Protein AF-A0A7J7Z4W7-F1 (afdb_monomer_lite)

Structure (mmCIF, N/CA/C/O backbone):
data_AF-A0A7J7Z4W7-F1
#
_entry.id   AF-A0A7J7Z4W7-F1
#
loop_
_atom_site.group_PDB
_atom_site.id
_atom_site.type_symbol
_atom_site.label_atom_id
_atom_site.label_alt_id
_atom_site.label_comp_id
_atom_site.label_asym_id
_atom_site.label_entity_id
_atom_site.label_seq_id
_atom_site.pdbx_PDB_ins_code
_atom_site.Cartn_x
_atom_site.Cartn_y
_atom_site.Cartn_z
_atom_site.occupancy
_atom_site.B_iso_or_equiv
_atom_site.auth_seq_id
_atom_site.auth_comp_id
_atom_site.auth_asym_id
_atom_site.auth_atom_id
_atom_site.pdbx_PDB_model_num
ATOM 1 N N . MET A 1 1 ? 30.864 18.542 -2.536 1.00 43.94 1 MET A N 1
ATOM 2 C CA . MET A 1 1 ? 30.685 18.622 -4.002 1.00 43.94 1 MET A CA 1
ATOM 3 C C . MET A 1 1 ? 30.224 20.025 -4.351 1.00 43.94 1 MET A C 1
ATOM 5 O O . MET A 1 1 ? 29.325 20.523 -3.685 1.00 43.94 1 MET A O 1
ATOM 9 N N . LYS A 1 2 ? 30.878 20.690 -5.309 1.00 40.16 2 LYS A N 1
ATOM 10 C CA . LYS A 1 2 ? 30.366 21.935 -5.899 1.00 40.16 2 LYS A CA 1
ATOM 11 C C . LYS A 1 2 ? 29.405 21.533 -7.018 1.00 40.16 2 LYS A C 1
ATOM 13 O O . LYS A 1 2 ? 29.713 20.626 -7.779 1.00 40.16 2 LYS A O 1
ATOM 18 N N . CYS A 1 3 ? 28.215 22.121 -7.025 1.00 49.88 3 CYS A N 1
ATOM 19 C CA . CYS A 1 3 ? 27.191 21.865 -8.029 1.00 49.88 3 CYS A CA 1
ATOM 20 C C . CYS A 1 3 ? 27.358 22.910 -9.136 1.00 49.88 3 CYS A C 1
ATOM 22 O O . CYS A 1 3 ? 26.976 24.063 -8.943 1.00 49.88 3 CYS A O 1
ATOM 24 N N . ASP A 1 4 ? 27.957 22.524 -10.263 1.00 51.91 4 ASP A N 1
ATOM 25 C CA . ASP A 1 4 ? 28.361 23.452 -11.334 1.00 51.91 4 ASP A CA 1
ATOM 26 C C . ASP A 1 4 ? 27.194 23.993 -12.189 1.00 51.91 4 ASP A C 1
ATOM 28 O O . ASP A 1 4 ? 27.404 24.813 -13.077 1.00 51.91 4 ASP A O 1
ATOM 32 N N . HIS A 1 5 ? 25.947 23.608 -11.891 1.00 50.25 5 HIS A N 1
ATOM 33 C CA . HIS A 1 5 ? 24.746 24.085 -12.596 1.00 50.25 5 HIS A CA 1
ATOM 34 C C . HIS A 1 5 ? 23.715 24.790 -11.700 1.00 50.25 5 HIS A C 1
ATOM 36 O O . HIS A 1 5 ? 22.595 25.060 -12.134 1.00 50.25 5 HIS A O 1
ATOM 42 N N . CYS A 1 6 ? 24.060 25.120 -10.452 1.00 52.16 6 CYS A N 1
ATOM 43 C CA . CYS A 1 6 ? 23.137 25.823 -9.564 1.00 52.16 6 CYS A CA 1
ATOM 44 C C . CYS A 1 6 ? 23.168 27.340 -9.827 1.00 52.16 6 CYS A C 1
ATOM 46 O O . CYS A 1 6 ? 24.147 28.012 -9.520 1.00 52.16 6 CYS A O 1
ATOM 48 N N . THR A 1 7 ? 22.078 27.903 -10.352 1.00 56.03 7 THR A N 1
ATOM 49 C CA . THR A 1 7 ? 21.904 29.358 -10.551 1.00 56.03 7 THR A CA 1
ATOM 50 C C . THR A 1 7 ? 21.546 30.116 -9.267 1.00 56.03 7 THR A C 1
ATOM 52 O O . THR A 1 7 ? 21.417 31.342 -9.280 1.00 56.03 7 THR A O 1
ATOM 55 N N . ARG A 1 8 ? 21.399 29.419 -8.132 1.00 52.81 8 ARG A N 1
ATOM 56 C CA . ARG A 1 8 ? 21.076 30.027 -6.837 1.00 52.81 8 ARG A CA 1
ATOM 57 C C . ARG A 1 8 ? 22.354 30.583 -6.197 1.00 52.81 8 ARG A C 1
ATOM 59 O O . ARG A 1 8 ? 23.266 29.829 -5.873 1.00 52.81 8 ARG A O 1
ATOM 66 N N . LYS A 1 9 ? 22.418 31.907 -6.012 1.00 54.91 9 LYS A N 1
ATOM 67 C CA . LYS A 1 9 ? 23.604 32.610 -5.477 1.00 54.91 9 LYS A CA 1
ATOM 68 C C . LYS A 1 9 ? 23.915 32.308 -4.009 1.00 54.91 9 LYS A C 1
ATOM 70 O O . LYS A 1 9 ? 25.044 32.523 -3.585 1.00 54.91 9 LYS A O 1
ATOM 75 N N . GLU A 1 10 ? 22.962 31.774 -3.253 1.00 44.28 10 GLU A N 1
ATOM 76 C CA . GLU A 1 10 ? 23.183 31.375 -1.866 1.00 44.28 10 GLU A CA 1
ATOM 77 C C . GLU A 1 10 ? 22.693 29.947 -1.646 1.00 44.28 10 GLU A C 1
ATOM 79 O O . GLU A 1 10 ? 21.505 29.637 -1.739 1.00 44.28 10 GLU A O 1
ATOM 84 N N . CYS A 1 11 ? 23.646 29.063 -1.360 1.00 48.09 11 CYS A N 1
ATOM 85 C CA . CYS A 1 11 ? 23.380 27.770 -0.763 1.00 48.09 11 CYS A CA 1
ATOM 86 C C . CYS A 1 11 ? 23.481 27.983 0.747 1.00 48.09 11 CYS A C 1
ATOM 88 O O . CYS A 1 11 ? 24.587 28.052 1.290 1.00 48.09 11 CYS A O 1
ATOM 90 N N . SER A 1 12 ? 22.347 28.157 1.427 1.00 50.72 12 SER A N 1
ATOM 91 C CA . SER A 1 12 ? 22.335 28.279 2.882 1.00 50.72 12 SER A CA 1
ATOM 92 C C . SER A 1 12 ? 22.918 26.993 3.467 1.00 50.72 12 SER A C 1
ATOM 94 O O . SER A 1 12 ? 22.317 25.922 3.367 1.00 50.72 12 SER A O 1
ATOM 96 N N . LYS A 1 13 ? 24.117 27.071 4.054 1.00 49.06 13 LYS A N 1
ATOM 97 C CA . LYS A 1 13 ? 24.618 26.004 4.922 1.00 49.06 13 LYS A CA 1
ATOM 98 C C . LYS A 1 13 ? 23.612 25.893 6.063 1.00 49.06 13 LYS A C 1
ATOM 100 O O . LYS A 1 13 ? 23.554 26.797 6.891 1.00 49.06 13 LYS A O 1
ATOM 105 N N . LYS A 1 14 ? 22.798 24.833 6.094 1.00 47.44 14 LYS A N 1
ATOM 106 C CA . LYS A 1 14 ? 21.964 24.556 7.266 1.00 47.44 14 LYS A CA 1
ATOM 107 C C . LYS A 1 14 ? 22.908 24.326 8.445 1.00 47.44 14 LYS A C 1
ATOM 109 O O . LYS A 1 14 ? 23.637 23.335 8.487 1.00 47.44 14 LYS A O 1
ATOM 114 N N . THR A 1 15 ? 22.921 25.270 9.378 1.00 39.62 15 THR A N 1
ATOM 115 C CA . THR A 1 15 ? 23.335 25.005 10.753 1.00 39.62 15 THR A CA 1
ATOM 116 C C . THR A 1 15 ? 22.441 23.882 11.263 1.00 39.62 15 THR A C 1
ATOM 118 O O . THR A 1 15 ? 21.250 23.870 10.957 1.00 39.62 15 THR A O 1
ATOM 121 N N . LYS A 1 16 ? 23.017 22.908 11.970 1.00 37.22 16 LYS A N 1
ATOM 122 C CA . LYS A 1 16 ? 22.251 21.841 12.615 1.00 37.22 16 LYS A CA 1
ATOM 123 C C . LYS A 1 16 ? 21.225 22.495 13.542 1.00 37.22 16 LYS A C 1
ATOM 125 O O . LYS A 1 16 ? 21.611 23.026 14.578 1.00 37.22 16 LYS A O 1
ATOM 130 N N . THR A 1 17 ? 19.958 22.509 13.150 1.00 33.34 17 THR A N 1
ATOM 131 C CA . THR A 1 17 ? 18.878 22.771 14.092 1.00 33.34 17 THR A CA 1
ATOM 132 C C . THR A 1 17 ? 18.705 21.481 14.880 1.00 33.34 17 THR A C 1
ATOM 134 O O . THR A 1 17 ? 18.393 20.441 14.299 1.00 33.34 17 THR A O 1
ATOM 137 N N . ASP A 1 18 ? 18.994 21.527 16.180 1.00 38.91 18 ASP A N 1
ATOM 138 C CA . ASP A 1 18 ? 18.519 20.524 17.134 1.00 38.91 18 ASP A CA 1
ATOM 139 C C . ASP A 1 18 ? 17.001 20.706 17.270 1.00 38.91 18 ASP A C 1
ATOM 141 O O . ASP A 1 18 ? 16.500 21.241 18.256 1.00 38.91 18 ASP A O 1
ATOM 145 N N . ASP A 1 19 ? 16.254 20.300 16.244 1.00 36.50 19 ASP A N 1
ATOM 146 C CA . ASP A 1 19 ? 14.819 20.106 16.384 1.00 36.50 19 ASP A CA 1
ATOM 147 C C . ASP A 1 19 ? 14.635 18.771 17.103 1.00 36.50 19 ASP A C 1
ATOM 149 O O . ASP A 1 19 ? 14.618 17.686 16.515 1.00 36.50 19 ASP A O 1
ATOM 153 N N . GLN A 1 20 ? 14.585 18.861 18.431 1.00 44.12 20 GLN A N 1
ATOM 154 C CA . GLN A 1 20 ? 14.216 17.771 19.316 1.00 44.12 20 GLN A CA 1
ATOM 155 C C . GLN A 1 20 ? 12.719 17.478 19.140 1.00 44.12 20 GLN A C 1
ATOM 157 O O . GLN A 1 20 ? 11.915 17.775 20.018 1.00 44.12 20 GLN A O 1
ATOM 162 N N . GLU A 1 21 ? 12.340 16.878 18.010 1.00 38.22 21 GLU A N 1
AT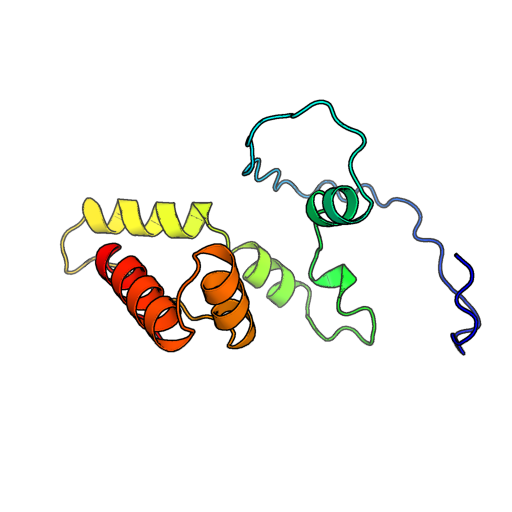OM 163 C CA . GLU A 1 21 ? 11.021 16.277 17.838 1.00 38.22 21 GLU A CA 1
ATOM 164 C C . GLU A 1 21 ? 11.140 14.746 17.776 1.00 38.22 21 GLU A C 1
ATOM 166 O O . GLU A 1 21 ? 11.822 14.104 16.973 1.00 38.22 21 GLU A O 1
ATOM 171 N N . ASN A 1 22 ? 10.523 14.169 18.787 1.00 40.25 22 ASN A N 1
ATOM 172 C CA . ASN A 1 22 ? 10.567 12.816 19.296 1.00 40.25 22 ASN A CA 1
ATOM 173 C C . ASN A 1 22 ? 9.860 11.801 18.383 1.00 40.25 22 ASN A C 1
ATOM 175 O O . ASN A 1 22 ? 8.763 11.335 18.676 1.00 40.25 22 ASN A O 1
ATOM 179 N N . ALA A 1 23 ? 10.547 11.331 17.342 1.00 37.16 23 ALA A N 1
ATOM 180 C CA . ALA A 1 23 ? 10.179 10.081 16.674 1.00 37.16 23 ALA A CA 1
ATOM 181 C C . ALA A 1 23 ? 11.411 9.262 16.253 1.00 37.16 23 ALA A C 1
ATOM 183 O O . ALA A 1 23 ? 11.723 9.053 15.073 1.00 37.16 23 ALA A O 1
ATOM 184 N N . THR A 1 24 ? 12.115 8.720 17.247 1.00 33.06 24 THR A N 1
ATOM 185 C CA . THR A 1 24 ? 13.058 7.611 17.050 1.00 33.06 24 THR A CA 1
ATOM 186 C C . THR A 1 24 ? 12.269 6.335 16.751 1.00 33.06 24 THR A C 1
ATOM 188 O O . THR A 1 24 ? 12.079 5.474 17.606 1.00 33.06 24 THR A O 1
ATOM 191 N N . VAL A 1 25 ? 11.768 6.200 15.523 1.00 37.72 25 VAL A N 1
ATOM 192 C CA . VAL A 1 25 ? 11.320 4.904 15.006 1.00 37.72 25 VAL A CA 1
ATOM 193 C C . VAL A 1 25 ? 12.574 4.111 14.653 1.00 37.72 25 VAL A C 1
ATOM 195 O O . VAL A 1 25 ? 13.141 4.250 13.574 1.00 37.72 25 VAL A O 1
ATOM 198 N N . ASN A 1 26 ? 13.040 3.328 15.622 1.00 39.00 26 ASN A N 1
ATOM 199 C CA . ASN A 1 26 ? 14.124 2.373 15.457 1.00 39.00 26 ASN A CA 1
ATOM 200 C C . ASN A 1 26 ? 13.554 1.129 14.750 1.00 39.00 26 ASN A C 1
ATOM 202 O O . ASN A 1 26 ? 13.177 0.152 15.391 1.00 39.00 26 ASN A O 1
ATOM 206 N N . ILE A 1 27 ? 13.376 1.205 13.430 1.00 45.34 27 ILE A N 1
ATOM 207 C CA . ILE A 1 27 ? 13.018 0.053 12.593 1.00 45.34 27 ILE A CA 1
ATOM 208 C C . ILE A 1 27 ? 14.050 -0.029 11.476 1.00 45.34 27 ILE A C 1
ATOM 210 O O . ILE A 1 27 ? 13.818 0.494 10.394 1.00 45.34 27 ILE A O 1
ATOM 214 N N . TRP A 1 28 ? 15.193 -0.648 11.783 1.00 34.34 28 TRP A N 1
ATOM 215 C CA . TRP A 1 28 ? 15.912 -1.595 10.919 1.00 34.34 28 TRP A CA 1
ATOM 216 C C . TRP A 1 28 ? 17.153 -2.116 11.663 1.00 34.34 28 TRP A C 1
ATOM 218 O O . TRP A 1 28 ? 18.289 -1.762 11.361 1.00 34.34 28 TRP A O 1
ATOM 228 N N . SER A 1 29 ? 16.955 -2.978 12.659 1.00 35.44 29 SER A N 1
ATOM 229 C CA . SER A 1 29 ? 18.046 -3.810 13.176 1.00 35.44 29 SER A CA 1
ATOM 230 C C . SER A 1 29 ? 18.237 -5.002 12.233 1.00 35.44 29 SER A C 1
ATOM 232 O O . SER A 1 29 ? 17.907 -6.130 12.591 1.00 35.44 29 SER A O 1
ATOM 234 N N . LEU A 1 30 ? 18.700 -4.771 11.002 1.00 34.88 30 LEU A N 1
ATOM 235 C CA . LEU A 1 30 ? 19.201 -5.859 10.160 1.00 34.88 30 LEU A CA 1
ATOM 236 C C . LEU A 1 30 ? 20.724 -5.762 10.123 1.00 34.88 30 LEU A C 1
ATOM 238 O O . LEU A 1 30 ? 21.267 -4.797 9.596 1.00 34.88 30 LEU A O 1
ATOM 242 N N . ALA A 1 31 ? 21.343 -6.763 10.748 1.00 38.34 31 ALA A N 1
ATOM 243 C CA . ALA A 1 31 ? 22.721 -7.223 1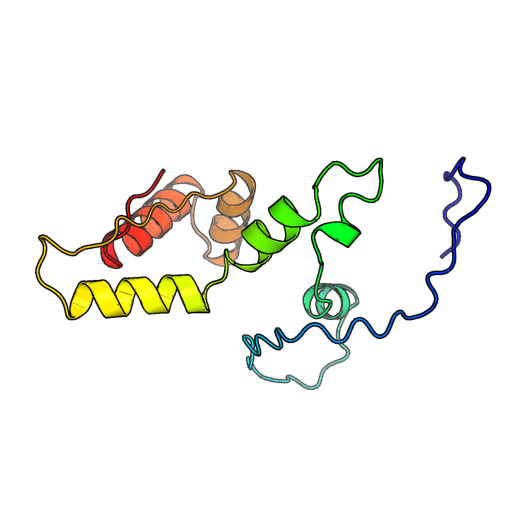0.616 1.00 38.34 31 ALA A CA 1
ATOM 244 C C . ALA A 1 31 ? 23.753 -6.182 10.139 1.00 38.34 31 ALA A C 1
ATOM 246 O O . ALA A 1 31 ? 23.864 -5.874 8.953 1.00 38.34 31 ALA A O 1
ATOM 247 N N . GLN A 1 32 ? 24.583 -5.710 11.075 1.00 38.22 32 GLN A N 1
ATOM 248 C CA . GLN A 1 32 ? 25.887 -5.156 10.729 1.00 38.22 32 GLN A CA 1
ATOM 249 C C . GLN A 1 32 ? 26.733 -6.260 10.085 1.00 38.22 32 GLN A C 1
ATOM 251 O O . GLN A 1 32 ? 27.241 -7.129 10.789 1.00 38.22 32 GLN A O 1
ATOM 256 N N . GLU A 1 33 ? 26.920 -6.208 8.769 1.00 37.25 33 GLU A N 1
ATOM 257 C CA . GLU A 1 33 ? 28.115 -6.786 8.163 1.00 37.25 33 GLU A CA 1
ATOM 258 C C . GLU A 1 33 ? 29.198 -5.714 8.076 1.00 37.25 33 GLU A C 1
ATOM 260 O O . GLU A 1 33 ? 29.004 -4.609 7.561 1.00 37.25 33 GLU A O 1
ATOM 265 N N . ASN A 1 34 ? 30.335 -6.057 8.673 1.00 43.16 34 ASN A N 1
ATOM 266 C CA . ASN A 1 34 ? 31.541 -5.258 8.761 1.00 43.16 34 ASN A CA 1
ATOM 267 C C . ASN A 1 34 ? 32.240 -5.295 7.391 1.00 43.16 34 ASN A C 1
ATOM 269 O O . ASN A 1 34 ? 33.087 -6.142 7.128 1.00 43.16 34 ASN A O 1
ATOM 273 N N . GLY A 1 35 ? 31.837 -4.402 6.495 1.00 45.91 35 GLY A N 1
ATOM 274 C CA . GLY A 1 35 ? 32.452 -4.193 5.189 1.00 45.91 35 GLY A CA 1
ATOM 275 C C . GLY A 1 35 ? 32.266 -2.738 4.791 1.00 45.91 35 GLY A C 1
ATOM 276 O O . GLY A 1 35 ? 31.258 -2.129 5.149 1.00 45.91 35 GLY A O 1
ATOM 277 N N . GLU A 1 36 ? 33.258 -2.153 4.123 1.00 46.69 36 GLU A N 1
ATOM 278 C CA . GLU A 1 36 ? 33.281 -0.742 3.732 1.00 46.69 36 GLU A CA 1
ATOM 279 C C . GLU A 1 36 ? 31.977 -0.362 3.009 1.00 46.69 36 GLU A C 1
ATOM 281 O O . GLU A 1 36 ? 31.762 -0.679 1.840 1.00 46.69 36 GLU A O 1
ATOM 286 N N . LYS A 1 37 ? 31.051 0.271 3.744 1.00 46.09 37 LYS A N 1
ATOM 287 C CA . LYS A 1 37 ? 29.715 0.609 3.249 1.00 46.09 37 LYS A CA 1
ATOM 288 C C . LYS A 1 37 ? 29.851 1.580 2.078 1.00 46.09 37 LYS A C 1
ATOM 290 O O . LYS A 1 37 ? 30.195 2.749 2.278 1.00 46.09 37 LYS A O 1
ATOM 295 N N . GLY A 1 38 ? 29.547 1.094 0.874 1.00 48.00 38 GLY A N 1
ATOM 296 C CA . GLY A 1 38 ? 29.421 1.919 -0.325 1.00 48.00 38 GLY A CA 1
ATOM 297 C C . GLY A 1 38 ? 28.453 3.086 -0.105 1.00 48.00 38 GLY A C 1
ATOM 298 O O . GLY A 1 38 ? 27.563 3.025 0.744 1.00 48.00 38 GLY A O 1
ATOM 299 N N . GLU A 1 39 ? 28.624 4.162 -0.872 1.00 53.28 39 GLU A N 1
ATOM 300 C CA . GLU A 1 39 ? 27.879 5.426 -0.737 1.00 53.28 39 GLU A CA 1
ATOM 301 C C . GLU A 1 39 ? 26.346 5.232 -0.711 1.00 53.28 39 GLU A C 1
ATOM 303 O O . GLU A 1 39 ? 25.641 5.898 0.047 1.00 53.28 39 GLU A O 1
ATOM 308 N N . PHE A 1 40 ? 25.845 4.217 -1.423 1.00 51.19 40 PHE A N 1
ATOM 309 C CA . PHE A 1 40 ? 24.445 3.781 -1.400 1.00 51.19 40 PHE A CA 1
ATOM 310 C C . PHE A 1 40 ? 23.936 3.372 -0.010 1.00 51.19 40 PHE A C 1
ATOM 312 O O . PHE A 1 40 ? 22.822 3.733 0.359 1.00 51.19 40 PHE A O 1
ATOM 319 N N . HIS A 1 41 ? 24.735 2.654 0.786 1.00 52.53 41 HIS A N 1
ATOM 320 C CA . HIS A 1 41 ? 24.335 2.252 2.138 1.00 52.53 41 HIS A CA 1
ATOM 321 C C . HIS A 1 41 ? 24.316 3.441 3.102 1.00 52.53 41 HIS A C 1
ATOM 323 O O . HIS A 1 41 ? 23.459 3.500 3.977 1.00 52.53 41 HIS A O 1
ATOM 329 N N . LYS A 1 42 ? 25.204 4.427 2.910 1.00 54.59 42 LYS A N 1
ATOM 330 C CA . LYS A 1 42 ? 25.189 5.672 3.695 1.00 54.59 42 LYS A CA 1
ATOM 331 C C . LYS A 1 42 ? 23.955 6.530 3.395 1.00 54.59 42 LYS A C 1
ATOM 333 O O . LYS A 1 42 ? 23.419 7.143 4.310 1.00 54.59 42 LYS A O 1
ATOM 338 N N . LEU A 1 43 ? 23.496 6.552 2.141 1.00 57.25 43 LEU A N 1
ATOM 339 C CA . LEU A 1 43 ? 22.262 7.237 1.738 1.00 57.25 43 LEU A CA 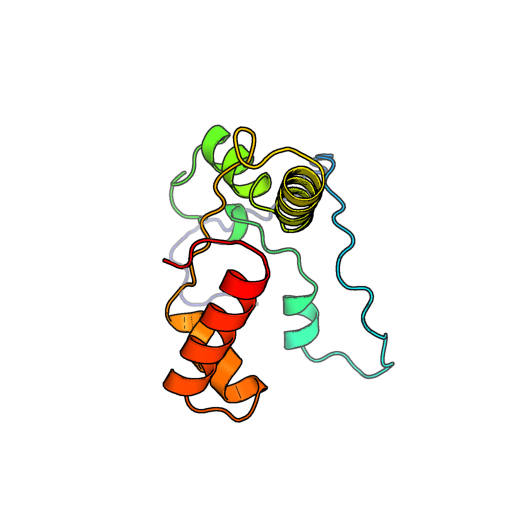1
ATOM 340 C C . LEU A 1 43 ? 21.000 6.500 2.208 1.00 57.25 43 LEU A C 1
ATOM 342 O O . LEU A 1 43 ? 20.030 7.149 2.578 1.00 57.25 43 LEU A O 1
ATOM 346 N N . ALA A 1 44 ? 21.013 5.165 2.230 1.00 54.12 44 ALA A N 1
ATOM 347 C CA . ALA A 1 44 ? 19.898 4.365 2.741 1.00 54.12 44 ALA A CA 1
ATOM 348 C C . ALA A 1 44 ? 19.713 4.497 4.266 1.00 54.12 44 ALA A C 1
ATOM 350 O O . ALA A 1 44 ? 18.585 4.435 4.749 1.00 54.12 44 ALA A O 1
ATOM 351 N N . ASP A 1 45 ? 20.808 4.698 5.008 1.00 56.22 45 ASP A N 1
ATOM 352 C CA . ASP A 1 45 ? 20.789 4.922 6.461 1.00 56.22 45 ASP A CA 1
ATOM 353 C C . ASP A 1 45 ? 20.404 6.374 6.831 1.00 56.22 45 ASP A C 1
ATOM 355 O O . ASP A 1 45 ? 20.051 6.656 7.980 1.00 56.22 45 ASP A O 1
ATOM 359 N N . ALA A 1 46 ? 20.457 7.313 5.880 1.00 63.25 46 ALA A N 1
ATOM 360 C CA . ALA A 1 46 ? 20.015 8.682 6.107 1.00 63.25 46 ALA A CA 1
ATOM 361 C C . ALA A 1 46 ? 18.481 8.726 6.180 1.00 63.25 46 ALA A C 1
ATOM 363 O O . ALA A 1 46 ? 17.786 8.347 5.237 1.00 63.25 46 ALA A O 1
ATOM 36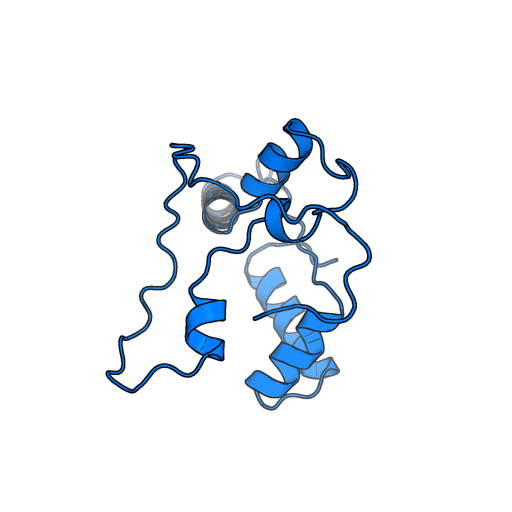4 N N . LYS A 1 47 ? 17.932 9.221 7.296 1.00 60.97 47 LYS A N 1
ATOM 365 C CA . LYS A 1 47 ? 16.508 9.572 7.363 1.00 60.97 47 LYS A CA 1
ATOM 366 C C . LYS A 1 47 ? 16.252 10.706 6.374 1.00 60.97 47 LYS A C 1
ATOM 368 O O . LYS A 1 47 ? 16.669 11.831 6.620 1.00 60.97 47 LYS A O 1
ATOM 373 N N . ILE A 1 48 ? 15.587 10.389 5.268 1.00 64.06 48 ILE A N 1
ATOM 374 C CA . ILE A 1 48 ? 15.105 11.372 4.300 1.00 64.06 48 ILE A CA 1
ATOM 375 C C . ILE A 1 48 ? 13.762 11.883 4.811 1.00 64.06 48 ILE A C 1
ATOM 377 O O . ILE A 1 48 ? 12.810 11.108 4.939 1.00 64.06 48 ILE A O 1
ATOM 381 N N . PHE A 1 49 ? 13.681 13.172 5.113 1.00 64.00 49 PHE A N 1
ATOM 382 C CA . PHE A 1 49 ? 12.428 13.823 5.471 1.00 64.00 49 PHE A CA 1
ATOM 383 C C . PHE A 1 49 ? 11.784 14.438 4.225 1.00 64.00 49 PHE A C 1
ATOM 385 O O . PHE A 1 49 ? 12.460 14.796 3.263 1.00 64.00 49 PHE A O 1
ATOM 392 N N . LEU A 1 50 ? 10.460 14.609 4.228 1.00 61.03 50 LEU A N 1
ATOM 393 C CA . LEU A 1 50 ? 9.772 15.320 3.139 1.00 61.03 50 LEU A CA 1
ATOM 394 C C . LEU A 1 50 ? 10.305 16.746 2.943 1.00 61.03 50 LEU A C 1
ATOM 396 O O . LEU A 1 50 ? 10.376 17.231 1.814 1.00 61.03 50 LEU A O 1
ATOM 400 N N . SER A 1 51 ? 10.734 17.384 4.035 1.00 59.06 51 SER A N 1
ATOM 401 C CA . SER A 1 51 ? 11.400 18.687 4.026 1.00 59.06 51 SER A CA 1
ATOM 402 C C . SER A 1 51 ? 12.737 18.686 3.269 1.00 59.06 51 SER A C 1
ATOM 404 O O . SER A 1 51 ? 13.188 19.753 2.855 1.00 59.06 51 SER A O 1
ATOM 406 N N . ASP A 1 52 ? 13.350 17.518 3.042 1.00 65.44 52 ASP A N 1
ATOM 407 C CA . ASP A 1 52 ? 14.581 17.372 2.258 1.00 65.44 52 ASP A CA 1
ATOM 408 C C . ASP A 1 52 ? 14.308 17.244 0.750 1.00 65.44 52 ASP A C 1
ATOM 410 O O . ASP A 1 52 ? 15.132 17.663 -0.061 1.00 65.44 52 ASP A O 1
ATOM 414 N N . CYS A 1 53 ? 13.148 16.703 0.351 1.00 62.84 53 CYS A N 1
ATOM 415 C CA . CYS A 1 53 ? 12.772 16.540 -1.061 1.00 62.84 53 CYS A CA 1
ATOM 416 C C . CYS A 1 53 ? 12.083 17.771 -1.668 1.00 62.84 53 CYS A C 1
ATOM 418 O O . CYS A 1 53 ? 12.109 17.942 -2.884 1.00 62.84 53 CYS A O 1
ATOM 420 N N . LEU A 1 54 ? 11.468 18.625 -0.849 1.00 55.28 54 LEU A N 1
ATOM 421 C CA . LEU A 1 54 ? 10.596 19.716 -1.302 1.00 55.28 54 LEU A CA 1
ATOM 422 C C . LEU A 1 54 ? 11.217 21.104 -1.091 1.00 55.28 54 LEU A C 1
ATOM 424 O O . LEU A 1 54 ? 10.526 22.061 -0.758 1.00 55.28 54 LEU A O 1
ATOM 428 N N . ALA A 1 55 ? 12.531 21.239 -1.298 1.00 52.91 55 ALA A N 1
ATOM 429 C CA . ALA A 1 55 ? 13.284 22.488 -1.107 1.00 52.91 55 ALA A CA 1
ATOM 430 C C . ALA A 1 55 ? 12.983 23.605 -2.141 1.00 52.91 55 ALA A C 1
ATOM 432 O O . ALA A 1 55 ? 13.787 24.528 -2.327 1.00 52.91 55 ALA A O 1
ATOM 433 N N . CYS A 1 56 ? 11.821 23.542 -2.790 1.00 49.91 56 CYS A N 1
ATOM 434 C CA . CYS A 1 56 ? 11.254 24.608 -3.599 1.00 49.91 56 CYS A CA 1
ATOM 435 C C . CYS A 1 56 ? 9.853 24.920 -3.053 1.00 49.91 56 CYS A C 1
ATOM 437 O O . CYS A 1 56 ? 8.964 24.079 -3.123 1.00 49.91 56 CYS A O 1
ATOM 439 N N . ASP A 1 57 ? 9.715 26.118 -2.479 1.00 55.28 57 ASP A N 1
ATOM 440 C CA . ASP A 1 57 ? 8.456 26.794 -2.142 1.00 55.28 57 ASP A CA 1
ATOM 441 C C . ASP A 1 57 ? 7.437 25.982 -1.342 1.00 55.28 57 ASP A C 1
ATOM 443 O O . ASP A 1 57 ? 6.517 25.455 -1.943 1.00 55.28 57 ASP A O 1
ATOM 447 N N . SER A 1 58 ? 7.570 25.917 -0.007 1.00 62.69 58 SER A N 1
ATOM 448 C CA . SER A 1 58 ? 6.534 25.544 0.987 1.00 62.69 58 SER A CA 1
ATOM 449 C C . SER A 1 58 ? 5.327 24.725 0.477 1.00 62.69 58 SER A C 1
ATOM 451 O O . SER A 1 58 ? 4.182 25.056 0.775 1.00 62.69 58 SER A O 1
ATOM 453 N N . CYS A 1 59 ? 5.572 23.655 -0.288 1.00 68.81 59 CYS A N 1
ATOM 454 C CA . CYS A 1 59 ? 4.521 22.883 -0.964 1.00 68.81 59 CYS A CA 1
ATOM 455 C C . CYS A 1 59 ? 3.736 22.006 0.017 1.00 68.81 59 CYS A C 1
ATOM 457 O O . CYS A 1 59 ? 2.716 21.433 -0.345 1.00 68.81 59 CYS A O 1
ATOM 459 N N . VAL A 1 60 ? 4.257 21.867 1.235 1.00 70.38 60 VAL A N 1
ATOM 460 C CA . VAL A 1 60 ? 3.681 21.110 2.337 1.00 70.38 60 VAL A CA 1
ATOM 461 C C . VAL A 1 60 ? 3.639 22.045 3.537 1.00 70.38 60 VAL A C 1
ATOM 463 O O . VAL A 1 60 ? 4.663 22.593 3.953 1.00 70.38 60 VAL A O 1
ATOM 466 N N . THR A 1 61 ? 2.444 22.250 4.074 1.00 79.12 61 THR A N 1
ATOM 467 C CA . THR A 1 61 ? 2.211 23.004 5.306 1.00 79.12 61 THR A CA 1
ATOM 468 C C . THR A 1 61 ? 2.709 22.223 6.525 1.00 79.12 61 THR A C 1
ATOM 470 O O . THR A 1 61 ? 2.883 21.005 6.479 1.00 79.12 61 THR A O 1
ATOM 473 N N . ALA A 1 62 ? 2.925 22.911 7.651 1.00 76.88 62 ALA A N 1
ATOM 474 C CA . ALA A 1 62 ? 3.326 22.249 8.896 1.00 76.88 62 ALA A CA 1
ATOM 475 C C . ALA A 1 62 ? 2.322 21.155 9.317 1.00 76.88 62 ALA A C 1
ATOM 477 O O . ALA A 1 62 ? 2.730 20.065 9.712 1.00 76.88 62 ALA A O 1
ATOM 478 N N . GLU A 1 63 ? 1.023 21.416 9.145 1.00 81.38 63 GLU A N 1
ATOM 479 C CA . GLU A 1 63 ? -0.054 20.463 9.438 1.00 81.38 63 GLU A CA 1
ATOM 480 C C . GLU A 1 63 ? 0.023 19.214 8.541 1.00 81.38 63 GLU A C 1
ATOM 482 O O . GLU A 1 63 ? -0.024 18.085 9.029 1.00 81.38 63 GLU A O 1
ATOM 487 N N . GLU A 1 64 ? 0.224 19.392 7.230 1.00 79.44 64 GLU A N 1
ATOM 488 C CA . GLU A 1 64 ? 0.412 18.274 6.295 1.00 79.44 64 GLU A CA 1
ATOM 489 C C . GLU A 1 64 ? 1.681 17.470 6.624 1.00 79.44 64 GLU A C 1
ATOM 491 O O . GLU A 1 64 ? 1.683 16.242 6.535 1.00 79.44 64 GLU A O 1
ATOM 496 N N . GLY A 1 65 ? 2.749 18.136 7.077 1.00 78.62 65 GLY A N 1
ATOM 497 C CA . GLY A 1 65 ? 3.970 17.482 7.554 1.00 78.62 65 GLY A CA 1
ATOM 498 C C . GLY A 1 65 ? 3.732 16.579 8.771 1.00 78.62 65 GLY A C 1
ATOM 499 O O . GLY A 1 65 ? 4.219 15.440 8.806 1.00 78.62 65 GLY A O 1
ATOM 500 N N . VAL A 1 66 ? 2.933 17.042 9.740 1.00 79.06 66 VAL A N 1
ATOM 501 C CA . VAL A 1 66 ? 2.505 16.232 10.894 1.00 79.06 66 VAL A CA 1
ATOM 502 C C . VAL A 1 66 ? 1.673 15.038 10.424 1.00 79.06 66 VAL A C 1
ATOM 504 O O . VAL A 1 66 ? 1.939 13.906 10.835 1.00 79.06 66 VAL A O 1
ATOM 507 N N . GLN A 1 67 ? 0.716 15.250 9.516 1.00 76.44 67 GLN A N 1
ATOM 508 C CA . GLN A 1 67 ? -0.122 14.173 8.982 1.00 76.44 67 GLN A CA 1
ATOM 509 C C . GLN A 1 67 ? 0.688 13.100 8.251 1.00 76.44 67 GLN A C 1
ATOM 511 O O . GLN A 1 67 ? 0.444 11.909 8.452 1.00 76.44 67 GLN A O 1
ATOM 516 N N . VAL A 1 68 ? 1.685 13.476 7.445 1.00 76.88 68 VAL A N 1
ATOM 517 C CA . VAL A 1 68 ? 2.545 12.482 6.788 1.00 76.88 68 VAL A CA 1
ATOM 518 C C . VAL A 1 68 ? 3.414 11.740 7.803 1.00 76.88 68 VAL A C 1
ATOM 520 O O . VAL A 1 68 ? 3.581 10.527 7.696 1.00 76.88 68 VAL A O 1
ATOM 523 N N . SER A 1 69 ? 3.906 12.416 8.840 1.00 76.44 69 SER A N 1
ATOM 524 C CA . SER A 1 69 ? 4.682 11.766 9.908 1.00 76.44 69 SER A CA 1
ATOM 525 C C . SER A 1 69 ? 3.859 10.719 10.678 1.00 76.44 69 SER A C 1
ATOM 527 O O . SER A 1 69 ? 4.384 9.694 11.130 1.00 76.44 69 SER A O 1
ATOM 529 N N . GLN A 1 70 ? 2.543 10.922 10.779 1.00 75.38 70 GLN A N 1
ATOM 530 C CA . GLN A 1 70 ? 1.610 9.941 11.341 1.00 75.38 70 GLN A CA 1
ATOM 531 C C . GLN A 1 70 ? 1.390 8.720 10.427 1.00 75.38 70 GLN A C 1
ATOM 533 O O . GLN A 1 70 ? 0.996 7.660 10.919 1.00 75.38 70 GLN A O 1
ATOM 538 N N . GLN A 1 71 ? 1.699 8.801 9.126 1.00 77.00 71 GLN A N 1
ATOM 539 C CA . GLN A 1 71 ? 1.640 7.667 8.192 1.00 77.00 71 GLN A CA 1
ATOM 540 C C . GLN A 1 71 ? 2.853 6.737 8.358 1.00 77.00 71 GLN A C 1
ATOM 542 O O . GLN A 1 71 ? 3.692 6.585 7.472 1.00 77.00 71 GLN A O 1
ATOM 547 N N . ASN A 1 72 ? 2.950 6.085 9.517 1.00 82.81 72 ASN A N 1
ATOM 548 C CA . ASN A 1 72 ? 4.052 5.189 9.853 1.00 82.81 72 ASN A CA 1
ATOM 549 C C . ASN A 1 72 ? 3.595 3.734 10.063 1.00 82.81 72 ASN A C 1
ATOM 551 O O . ASN A 1 72 ? 2.444 3.436 10.394 1.00 82.81 72 ASN A O 1
ATOM 555 N N . ALA A 1 73 ? 4.539 2.801 9.905 1.00 84.94 73 ALA A N 1
ATOM 556 C CA . ALA A 1 73 ? 4.271 1.368 10.021 1.00 84.94 73 ALA A CA 1
ATOM 557 C C . ALA A 1 73 ? 3.795 0.953 11.426 1.00 84.94 73 ALA A C 1
ATOM 559 O O . ALA A 1 73 ? 2.960 0.059 11.554 1.00 84.94 73 ALA A O 1
ATOM 560 N N . LYS A 1 74 ? 4.299 1.598 12.487 1.00 87.81 74 LYS A N 1
ATOM 561 C CA . LYS A 1 74 ? 3.925 1.277 13.874 1.00 87.81 74 LYS A CA 1
ATOM 562 C C . LYS A 1 74 ? 2.435 1.525 14.103 1.00 87.81 74 LYS A C 1
ATOM 564 O O . LYS A 1 74 ? 1.750 0.678 14.673 1.00 87.81 74 LYS A O 1
ATOM 569 N N . ASP A 1 75 ? 1.936 2.649 13.612 1.00 87.69 75 ASP A N 1
ATOM 570 C CA . ASP A 1 75 ? 0.539 3.042 13.739 1.00 87.69 75 ASP A CA 1
ATOM 571 C C . ASP A 1 75 ? -0.370 2.185 12.865 1.00 87.69 75 ASP A C 1
ATOM 573 O O . ASP A 1 75 ? -1.421 1.738 13.327 1.00 87.69 75 ASP A O 1
ATOM 577 N N . PHE A 1 76 ? 0.086 1.846 11.660 1.00 89.50 76 PHE A N 1
ATOM 578 C CA . PHE A 1 76 ? -0.574 0.868 10.802 1.00 89.50 76 PHE A CA 1
ATOM 579 C C . PHE A 1 76 ? -0.763 -0.486 11.514 1.00 89.50 76 PHE A C 1
ATOM 581 O O . PHE A 1 76 ? -1.889 -0.975 11.639 1.00 89.50 76 PHE A O 1
ATOM 588 N N . PHE A 1 77 ? 0.305 -1.067 12.074 1.00 90.19 77 PHE A N 1
ATOM 589 C CA . PHE A 1 77 ? 0.217 -2.336 12.808 1.00 90.19 77 PHE A CA 1
ATOM 590 C C . PHE A 1 77 ? -0.585 -2.224 14.108 1.00 90.19 77 PHE A C 1
ATOM 592 O O . PHE A 1 77 ? -1.273 -3.175 14.486 1.00 90.19 77 PHE A O 1
ATOM 599 N N . ARG A 1 78 ? -0.543 -1.072 14.789 1.00 92.06 78 ARG A N 1
ATOM 600 C CA . ARG A 1 78 ? -1.389 -0.801 15.958 1.00 92.06 78 ARG A CA 1
ATOM 601 C C . ARG A 1 78 ? -2.866 -0.934 15.596 1.00 92.06 78 ARG A C 1
ATOM 603 O O . ARG A 1 78 ? -3.585 -1.640 16.297 1.00 92.06 78 ARG A O 1
ATOM 610 N N . VAL A 1 79 ? -3.311 -0.310 14.503 1.00 91.31 79 VAL A N 1
ATOM 611 C CA . VAL A 1 79 ? -4.714 -0.393 14.063 1.00 91.31 79 VAL A CA 1
ATOM 612 C C . VAL A 1 79 ? -5.078 -1.813 13.623 1.00 91.31 79 VAL A C 1
ATOM 614 O O . VAL A 1 79 ? -6.118 -2.317 14.038 1.00 91.31 79 VAL A O 1
ATOM 617 N N . LEU A 1 80 ? -4.203 -2.509 12.887 1.00 91.12 80 LEU A N 1
ATOM 618 C CA . LEU A 1 80 ? -4.429 -3.916 12.526 1.00 91.12 80 LEU A CA 1
ATOM 619 C C . LEU A 1 80 ? -4.636 -4.814 13.754 1.00 91.12 80 LEU A C 1
ATOM 621 O O . LEU A 1 80 ? -5.528 -5.659 13.773 1.00 91.12 80 LEU A O 1
ATOM 625 N N . ASN A 1 81 ? -3.827 -4.630 14.797 1.00 91.50 81 ASN A N 1
ATOM 626 C CA . ASN A 1 81 ? -3.944 -5.408 16.028 1.00 91.50 81 ASN A CA 1
ATOM 627 C C . ASN A 1 81 ? -5.200 -5.065 16.835 1.00 91.50 81 ASN A C 1
ATOM 629 O O . ASN A 1 81 ? -5.718 -5.938 17.529 1.00 91.50 81 ASN A O 1
ATOM 633 N N . LEU A 1 82 ? -5.689 -3.825 16.753 1.00 92.25 82 LEU A N 1
ATOM 634 C CA . LEU A 1 82 ? -6.970 -3.442 17.344 1.00 92.25 82 LEU A CA 1
ATOM 635 C C . LEU A 1 82 ? -8.127 -4.132 16.617 1.00 92.25 82 LEU A C 1
ATOM 637 O O . LEU A 1 82 ? -8.939 -4.769 17.281 1.00 92.25 82 LEU A O 1
ATOM 641 N N . ASN A 1 83 ? -8.136 -4.113 15.280 1.00 92.38 83 ASN A N 1
ATOM 642 C CA . ASN A 1 83 ? -9.159 -4.796 14.479 1.00 92.38 83 ASN A CA 1
ATOM 643 C C . ASN A 1 83 ? -9.220 -6.306 14.770 1.00 92.38 83 ASN A C 1
ATOM 645 O O . ASN A 1 83 ? -10.293 -6.890 14.805 1.00 92.38 83 ASN A O 1
ATOM 649 N N . LYS A 1 84 ? -8.083 -6.955 15.055 1.00 89.62 84 LYS A N 1
ATOM 650 C CA . LYS A 1 84 ? -8.060 -8.381 15.443 1.00 89.62 84 LYS A CA 1
ATOM 651 C C . LYS A 1 84 ? -8.716 -8.680 16.796 1.00 89.62 84 LYS A C 1
ATOM 653 O O . LYS A 1 84 ? -9.014 -9.838 17.067 1.00 89.62 84 LYS A O 1
ATOM 658 N N . LYS A 1 85 ? -8.859 -7.679 17.668 1.00 92.25 85 LYS A N 1
ATOM 659 C CA . LYS A 1 85 ? -9.359 -7.836 19.044 1.00 92.25 85 LYS A CA 1
ATOM 660 C C . LYS A 1 85 ? -10.783 -7.325 19.227 1.00 92.25 85 LYS A C 1
ATOM 662 O O . LYS A 1 85 ? -11.394 -7.650 20.241 1.00 92.25 85 LYS A O 1
ATOM 667 N N . CYS A 1 86 ? -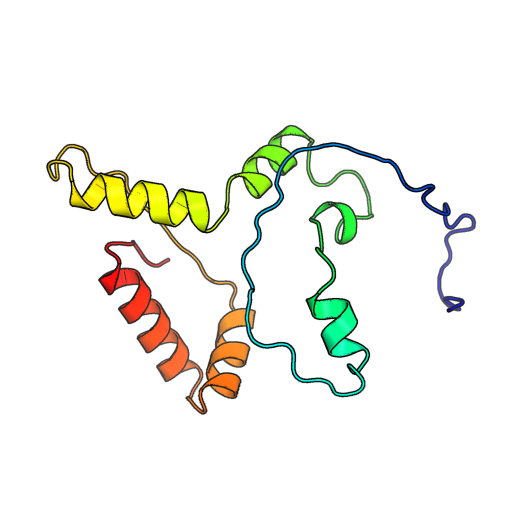11.283 -6.500 18.310 1.00 88.88 86 CYS A N 1
ATOM 668 C CA . CYS A 1 86 ? -12.630 -5.953 18.382 1.00 88.88 86 CYS A CA 1
ATOM 669 C C . CYS A 1 86 ? -13.595 -6.662 17.429 1.00 88.88 86 CYS A C 1
ATOM 671 O O . CYS A 1 86 ? -13.199 -7.339 16.477 1.00 88.88 86 CYS A O 1
ATOM 673 N N . ASP A 1 87 ? -14.881 -6.483 17.717 1.00 91.06 87 ASP A N 1
ATOM 674 C CA . ASP A 1 87 ? -15.966 -6.923 16.850 1.00 91.06 87 ASP A CA 1
ATOM 675 C C . ASP A 1 87 ? -15.892 -6.240 15.472 1.00 91.06 87 ASP A C 1
ATOM 677 O O . ASP A 1 87 ? -15.412 -5.108 15.352 1.00 91.06 87 ASP A O 1
ATOM 681 N N . THR A 1 88 ? -16.394 -6.910 14.432 1.00 86.69 88 THR A N 1
ATOM 682 C CA . THR A 1 88 ? -16.360 -6.417 13.043 1.00 86.69 88 THR A CA 1
ATOM 683 C C . THR A 1 88 ? -17.072 -5.075 12.867 1.00 86.69 88 THR A C 1
ATOM 685 O O . THR A 1 88 ? -16.661 -4.282 12.024 1.00 86.69 88 THR A O 1
ATOM 688 N N . SER A 1 89 ? -18.077 -4.767 13.695 1.00 90.25 89 SER A N 1
ATOM 689 C CA . SER A 1 89 ? -18.757 -3.462 13.714 1.00 90.25 89 SER A CA 1
ATOM 690 C C . SER A 1 89 ? -17.853 -2.293 14.125 1.00 90.25 89 SER A C 1
ATOM 692 O O . SER A 1 89 ? -18.159 -1.142 13.823 1.00 90.25 89 SER A O 1
ATOM 694 N N . GLN A 1 90 ? -16.741 -2.576 14.808 1.00 90.12 90 GLN A N 1
ATOM 695 C CA . GLN A 1 90 ? -15.779 -1.588 15.303 1.00 90.12 90 GLN A CA 1
ATOM 696 C C . GLN A 1 90 ? -14.484 -1.570 14.479 1.00 90.12 90 GLN A C 1
ATOM 698 O O 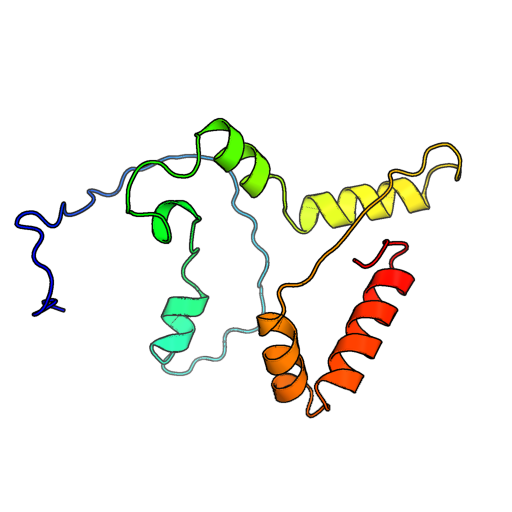. GLN A 1 90 ? -13.505 -0.928 14.874 1.00 90.12 90 GLN A O 1
ATOM 703 N N . HIS A 1 91 ? -14.434 -2.297 13.356 1.00 91.44 91 HIS A N 1
ATOM 704 C CA . HIS A 1 91 ? -13.239 -2.353 12.520 1.00 91.44 91 HIS A CA 1
ATOM 705 C C . HIS A 1 91 ? -12.979 -1.007 11.859 1.00 91.44 91 HIS A C 1
ATOM 707 O O . HIS A 1 91 ? -13.825 -0.444 11.165 1.00 91.44 91 HIS A O 1
ATOM 713 N N . LYS A 1 92 ? -11.755 -0.509 12.027 1.00 89.38 92 LYS A N 1
ATOM 714 C CA . LYS A 1 92 ? -11.284 0.640 11.258 1.00 89.38 92 LYS A CA 1
ATOM 715 C C . LYS A 1 92 ? -10.893 0.170 9.864 1.00 89.38 92 LYS A C 1
ATOM 717 O O . LYS A 1 92 ? -10.131 -0.786 9.731 1.00 89.38 92 LYS A O 1
ATOM 722 N N . VAL A 1 93 ? -11.370 0.858 8.832 1.00 86.94 93 VAL A N 1
ATOM 723 C CA . VAL A 1 93 ? -10.968 0.571 7.450 1.00 86.94 93 VAL A CA 1
ATOM 724 C C . VAL A 1 93 ? -9.538 1.060 7.242 1.00 86.94 93 VAL A C 1
ATOM 726 O O . VAL A 1 93 ? -9.248 2.239 7.434 1.00 86.94 93 VAL A O 1
ATOM 729 N N . LEU A 1 94 ? -8.644 0.155 6.837 1.00 88.50 94 LEU A N 1
ATOM 730 C CA . LEU A 1 94 ? -7.310 0.518 6.368 1.00 88.50 94 LEU A CA 1
ATOM 731 C C . LEU A 1 94 ? -7.258 0.398 4.850 1.00 88.50 94 LEU A C 1
ATOM 733 O O . LEU A 1 94 ? -7.562 -0.656 4.287 1.00 88.50 94 LEU A O 1
ATOM 737 N N . ALA A 1 95 ? -6.813 1.474 4.216 1.00 86.69 95 ALA A N 1
ATOM 738 C CA . ALA A 1 95 ? -6.501 1.525 2.801 1.00 86.69 95 ALA A CA 1
ATOM 739 C C . ALA A 1 95 ? -4.987 1.656 2.631 1.00 86.69 95 ALA A C 1
ATOM 741 O O . ALA A 1 95 ? -4.341 2.424 3.344 1.00 86.69 95 ALA A O 1
ATOM 742 N N . VAL A 1 96 ? -4.417 0.900 1.696 1.00 86.56 96 VAL A N 1
ATOM 743 C CA . VAL A 1 96 ? -3.004 1.023 1.337 1.00 86.56 96 VAL A CA 1
ATOM 744 C C . VAL A 1 96 ? -2.875 1.098 -0.175 1.00 86.56 96 VAL A C 1
ATOM 746 O O . VAL A 1 96 ? -3.365 0.224 -0.889 1.00 86.56 96 VAL A O 1
ATOM 749 N N . SER A 1 97 ? -2.138 2.105 -0.633 1.00 86.44 97 SER A N 1
ATOM 750 C CA . SER A 1 97 ? -1.714 2.268 -2.018 1.00 86.44 97 SER A CA 1
ATOM 751 C C . SER A 1 97 ? -0.220 1.966 -2.171 1.00 86.44 97 SER A C 1
ATOM 753 O O . SER A 1 97 ? 0.550 1.918 -1.204 1.00 86.44 97 SER A O 1
ATOM 755 N N . MET A 1 98 ? 0.200 1.720 -3.408 1.00 85.62 98 MET A N 1
ATOM 756 C CA . MET A 1 98 ? 1.609 1.715 -3.792 1.00 85.62 98 MET A CA 1
ATOM 757 C C . MET A 1 98 ? 1.836 2.667 -4.942 1.00 85.62 98 MET A C 1
ATOM 759 O O . MET A 1 98 ? 1.041 2.727 -5.875 1.00 85.62 98 MET A O 1
ATOM 763 N N . CYS A 1 99 ? 2.987 3.326 -4.928 1.00 85.25 99 CYS A N 1
ATOM 764 C CA . CYS A 1 99 ? 3.431 4.049 -6.099 1.00 85.25 99 CYS A CA 1
ATOM 765 C C . CYS A 1 99 ? 3.852 3.072 -7.222 1.00 85.25 99 CYS A C 1
ATOM 767 O O . CYS A 1 99 ? 4.450 2.026 -6.932 1.00 85.25 99 CYS A O 1
ATOM 769 N N . PRO A 1 100 ? 3.596 3.400 -8.503 1.00 85.88 100 PRO A N 1
ATOM 770 C CA . PRO A 1 100 ? 3.938 2.533 -9.633 1.00 85.88 100 PRO A CA 1
ATOM 771 C C . PRO A 1 100 ? 5.414 2.119 -9.660 1.00 85.88 100 PRO A C 1
ATOM 773 O O . PRO A 1 100 ? 5.723 0.968 -9.961 1.00 85.88 100 PRO A O 1
ATOM 776 N N . GLN A 1 101 ? 6.322 3.018 -9.263 1.00 86.69 101 GLN A N 1
ATOM 777 C CA . GLN A 1 101 ? 7.764 2.764 -9.221 1.00 86.69 101 GLN A CA 1
ATOM 778 C C . GLN A 1 101 ? 8.200 1.722 -8.178 1.00 86.69 101 GLN A C 1
ATOM 780 O O . GLN A 1 101 ? 9.276 1.142 -8.306 1.00 86.69 101 GLN A O 1
ATOM 785 N N . SER A 1 102 ? 7.372 1.425 -7.171 1.00 89.94 102 SER A N 1
ATOM 786 C CA . SER A 1 102 ? 7.688 0.372 -6.197 1.00 89.94 102 SER A CA 1
ATOM 787 C C . SER A 1 102 ? 7.575 -1.031 -6.797 1.00 89.94 102 SER A C 1
ATOM 789 O O . SER A 1 102 ? 8.309 -1.936 -6.403 1.00 89.94 102 SER A O 1
ATOM 791 N N . LEU A 1 103 ? 6.684 -1.236 -7.771 1.00 92.44 103 LEU A N 1
ATOM 792 C CA . LEU A 1 103 ? 6.474 -2.542 -8.398 1.00 92.44 103 LEU A CA 1
ATOM 793 C C . LEU A 1 103 ? 7.725 -3.099 -9.100 1.00 92.44 103 LEU A C 1
ATOM 795 O O . LEU A 1 103 ? 8.087 -4.237 -8.792 1.00 92.44 103 LEU A O 1
ATOM 799 N N . PRO A 1 104 ? 8.422 -2.362 -9.992 1.00 93.19 104 PRO A N 1
ATOM 800 C CA . PRO A 1 104 ? 9.638 -2.868 -10.625 1.00 93.19 104 PRO A CA 1
ATOM 801 C C . PRO A 1 104 ? 10.765 -3.120 -9.616 1.00 93.19 104 PRO A C 1
ATOM 803 O O . PRO A 1 104 ? 11.500 -4.091 -9.777 1.00 93.19 104 PRO A O 1
ATOM 806 N N . TYR A 1 105 ? 10.866 -2.325 -8.542 1.00 93.69 105 TYR A N 1
ATOM 807 C CA . TYR A 1 105 ? 11.821 -2.591 -7.460 1.00 93.69 105 TYR A CA 1
ATOM 808 C C . TYR A 1 105 ? 11.588 -3.973 -6.835 1.00 93.69 105 TYR A C 1
ATOM 810 O O . TYR A 1 105 ? 12.516 -4.774 -6.725 1.00 93.69 105 TYR A O 1
ATOM 818 N N . PHE A 1 106 ? 10.344 -4.286 -6.462 1.00 93.31 106 PHE A N 1
ATOM 819 C CA . PHE A 1 106 ? 10.016 -5.590 -5.885 1.00 93.31 106 PHE A CA 1
ATOM 820 C C . PHE A 1 106 ? 10.153 -6.731 -6.893 1.00 93.31 106 PHE A C 1
ATOM 822 O O . PHE A 1 106 ? 10.596 -7.816 -6.519 1.00 93.31 106 PHE A O 1
ATOM 829 N N . ALA A 1 107 ? 9.814 -6.489 -8.159 1.00 95.38 107 ALA A N 1
ATOM 830 C CA . ALA A 1 107 ? 10.003 -7.454 -9.235 1.00 95.38 107 ALA A CA 1
ATOM 831 C C . ALA A 1 107 ? 11.481 -7.858 -9.358 1.00 95.38 107 ALA A C 1
ATOM 833 O O . ALA A 1 107 ? 11.800 -9.042 -9.276 1.00 95.38 107 ALA A O 1
ATOM 834 N N . ALA A 1 108 ? 12.386 -6.878 -9.434 1.00 95.25 108 ALA A N 1
ATOM 835 C CA . ALA A 1 108 ? 13.824 -7.124 -9.486 1.00 95.25 108 ALA A CA 1
ATOM 836 C C . ALA A 1 108 ? 14.335 -7.813 -8.210 1.00 95.25 108 ALA A C 1
ATOM 838 O O . ALA A 1 108 ? 15.026 -8.826 -8.285 1.00 95.25 108 ALA A O 1
ATOM 839 N N . LYS A 1 109 ? 13.944 -7.313 -7.030 1.00 94.44 109 LYS A N 1
ATOM 840 C CA . LYS A 1 109 ? 14.404 -7.839 -5.736 1.00 94.44 109 LYS A CA 1
ATOM 841 C C . LYS A 1 109 ? 14.031 -9.303 -5.509 1.00 94.44 109 LYS A C 1
ATOM 843 O O . LYS A 1 109 ? 14.813 -10.045 -4.924 1.00 94.44 109 LYS A O 1
ATOM 848 N N . PHE A 1 110 ? 12.841 -9.712 -5.941 1.00 94.00 110 PHE A N 1
ATOM 849 C CA . PHE A 1 110 ? 12.334 -11.069 -5.731 1.00 94.00 110 PHE A CA 1
ATOM 850 C C . PHE A 1 110 ? 12.451 -11.966 -6.969 1.00 94.00 110 PHE A C 1
ATOM 852 O O . PHE A 1 110 ? 11.938 -13.082 -6.944 1.00 94.00 110 PHE A O 1
ATOM 859 N N . SER A 1 111 ? 13.123 -11.507 -8.033 1.00 95.38 111 SER A N 1
ATOM 860 C CA . SER A 1 111 ? 13.229 -12.235 -9.309 1.00 95.38 111 SER A CA 1
ATOM 861 C C . SER A 1 111 ? 11.858 -12.650 -9.867 1.00 95.38 111 SER A C 1
ATOM 863 O O . SER A 1 111 ? 11.647 -13.782 -10.296 1.00 95.38 111 SER A O 1
ATOM 865 N N . LEU A 1 112 ? 10.897 -11.725 -9.820 1.00 95.94 112 LEU A N 1
ATOM 866 C CA . LEU A 1 112 ? 9.526 -11.903 -10.299 1.00 95.94 112 LEU A CA 1
ATOM 867 C C . LEU A 1 112 ? 9.267 -11.013 -11.518 1.00 95.94 112 LEU A C 1
ATOM 869 O O . LEU A 1 112 ? 9.938 -10.004 -11.725 1.00 95.94 112 LEU A O 1
ATOM 873 N N . SER A 1 113 ? 8.224 -11.324 -12.290 1.00 96.56 113 SER A N 1
ATOM 874 C CA . SER A 1 113 ? 7.671 -10.347 -13.232 1.00 96.56 113 SER A CA 1
ATOM 875 C C . SER A 1 113 ? 6.947 -9.225 -12.479 1.00 96.56 113 SER A C 1
ATOM 877 O O . SER A 1 113 ? 6.460 -9.421 -11.363 1.00 96.56 113 SER A O 1
ATOM 879 N N . VAL A 1 114 ? 6.818 -8.048 -13.097 1.00 94.62 114 VAL A N 1
ATOM 880 C CA . VAL A 1 114 ? 6.092 -6.902 -12.511 1.00 94.62 114 VAL A CA 1
ATOM 881 C C . VAL A 1 114 ? 4.647 -7.276 -12.158 1.00 94.62 114 VAL A C 1
ATOM 883 O O . VAL A 1 114 ? 4.156 -6.934 -11.081 1.00 94.62 114 VAL A O 1
ATOM 886 N N . THR A 1 115 ? 3.983 -8.047 -13.022 1.00 94.88 115 THR A N 1
ATOM 887 C CA . THR A 1 115 ? 2.616 -8.533 -12.794 1.00 94.88 115 THR A CA 1
ATOM 888 C C . THR A 1 115 ? 2.538 -9.499 -11.611 1.00 94.88 115 THR A C 1
ATOM 890 O O . THR A 1 115 ? 1.604 -9.425 -10.813 1.00 94.88 115 THR A O 1
ATOM 893 N N . GLU A 1 116 ? 3.516 -10.397 -11.464 1.00 95.31 116 GLU A N 1
ATOM 894 C CA . GLU A 1 116 ? 3.581 -11.323 -10.329 1.00 95.31 116 GLU A CA 1
ATOM 895 C C . GLU A 1 116 ? 3.868 -10.580 -9.021 1.00 95.31 116 GLU A C 1
ATOM 897 O O . GLU A 1 116 ? 3.190 -10.817 -8.022 1.00 95.31 116 GLU A O 1
ATOM 902 N N . ALA A 1 117 ? 4.808 -9.630 -9.033 1.00 95.12 117 ALA A N 1
ATOM 903 C CA . ALA A 1 117 ? 5.103 -8.781 -7.885 1.00 95.12 117 ALA A CA 1
ATOM 904 C C . ALA A 1 117 ? 3.855 -8.010 -7.433 1.00 95.12 117 ALA A C 1
ATOM 906 O O . ALA A 1 117 ? 3.502 -8.058 -6.256 1.00 95.12 117 ALA A O 1
ATOM 907 N N . SER A 1 118 ? 3.137 -7.380 -8.369 1.00 93.25 118 SER A N 1
ATOM 908 C CA . SER A 1 118 ? 1.873 -6.688 -8.093 1.00 93.25 118 SER A CA 1
ATOM 909 C C . SER A 1 118 ? 0.838 -7.619 -7.452 1.00 93.25 118 SER A C 1
ATOM 911 O O . SER A 1 118 ? 0.303 -7.317 -6.381 1.00 93.25 118 SER A O 1
ATOM 913 N N . ARG A 1 119 ? 0.620 -8.806 -8.038 1.00 93.69 119 ARG A N 1
ATOM 914 C CA . ARG A 1 119 ? -0.339 -9.792 -7.518 1.00 93.69 119 ARG A CA 1
ATOM 915 C C . ARG A 1 119 ? 0.022 -10.249 -6.105 1.00 93.69 119 ARG A C 1
ATOM 917 O O . ARG A 1 119 ? -0.847 -10.270 -5.234 1.00 93.69 119 ARG A O 1
ATOM 924 N N . ARG A 1 120 ? 1.295 -10.578 -5.858 1.00 94.56 120 ARG A N 1
ATOM 925 C CA . ARG A 1 120 ? 1.776 -11.015 -4.537 1.00 94.56 120 ARG A CA 1
ATOM 926 C C . ARG A 1 120 ? 1.691 -9.905 -3.499 1.00 94.56 120 ARG A C 1
ATOM 928 O O . ARG A 1 120 ? 1.244 -10.161 -2.387 1.00 94.56 120 ARG A O 1
ATOM 935 N N . LEU A 1 121 ? 2.055 -8.673 -3.854 1.00 93.06 121 LEU A N 1
ATOM 936 C CA . LEU A 1 121 ? 1.957 -7.515 -2.960 1.00 93.06 121 LEU A CA 1
ATOM 937 C C . LEU A 1 121 ? 0.504 -7.185 -2.603 1.00 93.06 121 LEU A C 1
ATOM 939 O O . LEU A 1 121 ? 0.230 -6.828 -1.456 1.00 93.06 121 LEU A O 1
ATOM 943 N N . CYS A 1 122 ? -0.418 -7.315 -3.558 1.00 92.12 122 CYS A N 1
ATOM 944 C CA . CYS A 1 122 ? -1.850 -7.159 -3.315 1.00 92.12 122 CYS A CA 1
ATOM 945 C C . CYS A 1 122 ? -2.385 -8.279 -2.410 1.00 92.12 122 CYS A C 1
ATOM 947 O O . CYS A 1 122 ? -3.065 -8.005 -1.422 1.00 92.12 122 CYS A O 1
ATOM 949 N N . GLY A 1 123 ? -2.028 -9.535 -2.700 1.00 92.56 123 GLY A N 1
ATOM 950 C CA . GLY A 1 123 ? -2.407 -10.691 -1.885 1.00 92.56 123 GLY A CA 1
ATOM 951 C C . GLY A 1 123 ? -1.900 -10.590 -0.447 1.00 92.56 123 GLY A C 1
ATOM 952 O O . GLY A 1 123 ? -2.671 -10.776 0.490 1.00 92.56 123 GLY A O 1
ATOM 953 N N . PHE A 1 124 ? -0.637 -10.198 -0.263 1.00 91.88 124 PHE A N 1
ATOM 954 C CA . PHE A 1 124 ? -0.056 -9.944 1.053 1.00 91.88 124 PHE A CA 1
ATOM 955 C C . PHE A 1 124 ? -0.855 -8.895 1.835 1.00 91.88 124 PHE A C 1
ATOM 957 O O . PHE A 1 124 ? -1.236 -9.141 2.976 1.00 91.88 124 PHE A O 1
ATOM 964 N N . ARG A 1 125 ? -1.196 -7.754 1.226 1.00 89.56 125 ARG A N 1
ATOM 965 C CA . ARG A 1 125 ? -1.984 -6.710 1.907 1.00 89.56 125 ARG A CA 1
ATOM 966 C C . ARG A 1 125 ? -3.394 -7.165 2.252 1.00 89.56 125 ARG A C 1
ATOM 968 O O . ARG A 1 125 ? -3.840 -6.944 3.374 1.00 89.56 125 ARG A O 1
ATOM 975 N N . LYS A 1 126 ? -4.063 -7.870 1.340 1.00 89.50 126 LYS A N 1
ATOM 976 C CA . LYS A 1 126 ? -5.376 -8.468 1.616 1.00 89.50 126 LYS A CA 1
ATOM 977 C C . LYS A 1 126 ? -5.310 -9.463 2.775 1.00 89.50 126 LYS A C 1
ATOM 979 O O . LYS A 1 126 ? -6.193 -9.446 3.624 1.00 89.50 126 LYS A O 1
ATOM 984 N N . SER A 1 127 ? -4.240 -10.259 2.871 1.00 89.88 127 SER A N 1
ATOM 985 C CA . SER A 1 127 ? -4.039 -11.196 3.989 1.00 89.88 127 SER A CA 1
ATOM 986 C C . SER A 1 127 ? -3.888 -10.506 5.351 1.00 89.88 127 SER A C 1
ATOM 988 O O . SER A 1 127 ? -4.156 -11.114 6.383 1.00 89.88 127 SER A O 1
ATOM 990 N N . LEU A 1 128 ? -3.514 -9.222 5.365 1.00 87.69 128 LEU A N 1
ATOM 991 C CA . LEU A 1 128 ? -3.476 -8.401 6.576 1.00 87.69 128 LEU A CA 1
ATOM 992 C C . LEU A 1 128 ? -4.846 -7.806 6.947 1.00 87.69 128 LEU A C 1
ATOM 994 O O . LEU A 1 128 ? -4.949 -7.186 8.000 1.00 87.69 128 LEU A O 1
ATOM 998 N N . GLY A 1 129 ? -5.885 -7.984 6.123 1.00 85.62 129 GLY A N 1
ATOM 999 C CA . GLY A 1 129 ? -7.206 -7.379 6.329 1.00 85.62 129 GLY A CA 1
ATOM 1000 C C . GLY A 1 129 ? -7.308 -5.941 5.814 1.00 85.62 129 GLY A C 1
ATOM 1001 O O . GLY A 1 129 ? -8.055 -5.138 6.365 1.00 85.62 129 GLY A O 1
ATOM 1002 N N . VAL A 1 130 ? -6.523 -5.595 4.790 1.00 88.12 130 VAL A N 1
ATOM 1003 C CA . VAL A 1 130 ? -6.403 -4.230 4.259 1.00 88.12 130 VAL A CA 1
ATOM 1004 C C . VAL A 1 130 ? -6.975 -4.147 2.849 1.00 88.12 130 VAL A C 1
ATOM 1006 O O . VAL A 1 130 ? -6.771 -5.049 2.030 1.00 88.12 130 VAL A O 1
ATOM 1009 N N . HIS A 1 131 ? -7.638 -3.033 2.538 1.00 81.38 131 HIS A N 1
ATOM 1010 C CA . HIS A 1 131 ? -8.093 -2.735 1.186 1.00 81.38 131 HIS A CA 1
ATOM 1011 C C . HIS A 1 131 ? -6.931 -2.220 0.331 1.00 81.38 131 HIS A C 1
ATOM 1013 O O . HIS A 1 131 ? -6.243 -1.260 0.682 1.00 81.38 131 HIS A O 1
ATOM 1019 N N . CYS A 1 132 ? -6.712 -2.888 -0.800 1.00 75.25 132 CYS A N 1
ATOM 1020 C CA . CYS A 1 132 ? -5.711 -2.505 -1.787 1.00 75.25 132 CYS A CA 1
ATOM 1021 C C . CYS A 1 132 ? -6.335 -1.564 -2.819 1.00 75.25 132 CYS A C 1
ATOM 1023 O O . CYS A 1 132 ? -7.341 -1.940 -3.425 1.00 75.25 132 CYS A O 1
ATOM 1025 N N . LEU A 1 133 ? -5.707 -0.404 -3.019 1.00 61.31 133 LEU A N 1
ATOM 1026 C CA . LEU A 1 133 ? -5.972 0.542 -4.107 1.00 61.31 133 LEU A CA 1
ATOM 1027 C C . LEU A 1 133 ? -4.838 0.490 -5.134 1.00 61.31 133 LEU A C 1
ATOM 1029 O O . LEU A 1 133 ? -3.663 0.388 -4.698 1.00 61.31 133 LEU A O 1
#

Radius of gyration: 19.68 Å; chains: 1; bounding box: 52×45×32 Å

Foldseek 3Di:
DDDPPDPDPDDPPDDDDPPPDDDPPPPDPDDDDPDDDPPVVVVVPDPDAPCNVPVPDCPADPVNSVVVVCPDPVNVVVLLVVQVVDDPVPRDAAEDEDDLVVLVVQCVVVVHDSVVSVVVVCVVQVVSVHHYD

pLDDT: mean 70.4, std 21.11, range [33.06, 96.56]

InterPro domains:
  IPR009016 Iron hydrogenase [SSF53920] (52-131)
  IPR050340 Cytosolic Fe-S Cluster Assembly Factor [PTHR11615] (3-131)

Sequence (133 aa):
MKCDHCTRKECSKKTKTDDQENATVNIWSLAQENGEKGEFHKLADAKIFLSDCLACDSCVTAEEGVQVSQQNAKDFFRVLNLNKKCDTSQHKVLAVSMCPQSLPYFAAKFSLSVTEASRRLCGFRKSLGVHCL

Organism: Myotis myotis (NCBI:txid51298)

Secondary structure (DSSP, 8-state):
---TT---S-------------------------S---HHHHHHSS---HHHH--SS--S-HHHHHHHHH--HHHHHHHHHHHTTS-GGGPPP-EE---TTHHHHHHHHTT--HHHHHHHHHHHHHHTT-EE-